Protein AF-A0A7J2SQP0-F1 (afdb_monomer)

Structure (mmCIF, N/CA/C/O backbone):
data_AF-A0A7J2SQP0-F1
#
_entry.id   AF-A0A7J2SQP0-F1
#
loop_
_atom_site.group_PDB
_atom_site.id
_atom_site.type_symbol
_atom_site.label_atom_id
_atom_site.label_alt_id
_atom_site.label_comp_id
_atom_site.label_asym_id
_atom_site.label_entity_id
_atom_site.label_seq_id
_atom_site.pdbx_PDB_ins_code
_atom_site.Cartn_x
_atom_site.Cartn_y
_atom_site.Cartn_z
_atom_site.occupancy
_atom_site.B_iso_or_equiv
_atom_site.auth_seq_id
_atom_site.auth_comp_id
_atom_site.auth_asym_id
_atom_site.auth_atom_id
_atom_site.pdbx_PDB_model_num
ATOM 1 N N . PRO A 1 1 ? -10.535 7.294 -10.250 1.00 69.31 1 PRO A N 1
ATOM 2 C CA . PRO A 1 1 ? -11.562 6.475 -9.541 1.00 69.31 1 PRO A C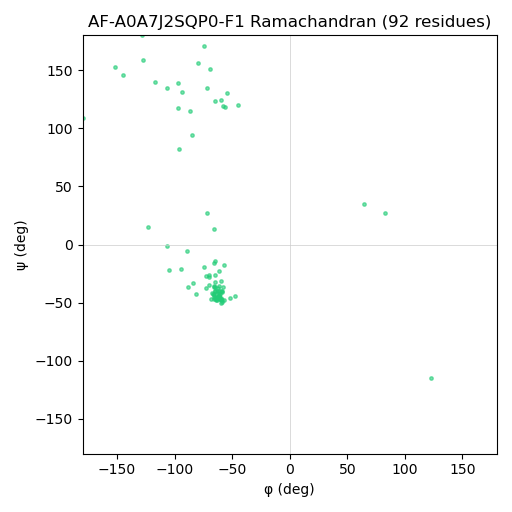A 1
ATOM 3 C C . PRO A 1 1 ? -11.492 4.978 -9.868 1.00 69.31 1 PRO A C 1
ATOM 5 O O . PRO A 1 1 ? -11.603 4.160 -8.961 1.00 69.31 1 PRO A O 1
ATOM 8 N N . LEU A 1 2 ? -11.303 4.619 -11.146 1.00 84.62 2 LEU A N 1
ATOM 9 C CA . LEU A 1 2 ? -11.167 3.223 -11.582 1.00 84.62 2 LEU A CA 1
ATOM 10 C C . LEU A 1 2 ? -9.897 2.559 -11.033 1.00 84.62 2 LEU A C 1
ATOM 12 O O . LEU A 1 2 ? -9.961 1.412 -10.605 1.00 84.62 2 LEU A O 1
ATOM 16 N N . ASP A 1 3 ? -8.794 3.302 -10.931 1.00 86.81 3 ASP A N 1
ATOM 17 C CA . ASP A 1 3 ? -7.532 2.791 -10.375 1.00 86.81 3 ASP A CA 1
ATOM 18 C C . ASP A 1 3 ? -7.679 2.367 -8.914 1.00 86.81 3 ASP A C 1
ATOM 20 O O . ASP A 1 3 ? -7.152 1.336 -8.512 1.00 86.81 3 ASP A O 1
ATOM 24 N N . ALA A 1 4 ? -8.468 3.111 -8.129 1.00 86.62 4 ALA A N 1
ATOM 25 C CA . ALA A 1 4 ? -8.766 2.760 -6.743 1.00 86.62 4 ALA A CA 1
ATOM 26 C C . ALA A 1 4 ? -9.574 1.455 -6.651 1.00 86.62 4 ALA A C 1
ATOM 28 O O . ALA A 1 4 ? -9.292 0.623 -5.796 1.00 86.62 4 ALA A O 1
ATOM 29 N N . ILE A 1 5 ? -10.537 1.234 -7.554 1.00 89.50 5 ILE A N 1
ATOM 30 C CA . ILE A 1 5 ? -11.275 -0.038 -7.626 1.00 89.50 5 ILE A CA 1
ATOM 31 C C . ILE A 1 5 ? -10.343 -1.180 -8.024 1.00 89.50 5 ILE A C 1
ATOM 33 O O . ILE A 1 5 ? -10.390 -2.245 -7.412 1.00 89.50 5 ILE A O 1
ATOM 37 N N . TYR A 1 6 ? -9.517 -0.974 -9.050 1.00 91.38 6 TYR A N 1
ATOM 38 C CA . TYR A 1 6 ? -8.566 -1.980 -9.509 1.00 91.38 6 TYR A CA 1
ATOM 39 C C . TYR A 1 6 ? -7.586 -2.360 -8.393 1.00 91.38 6 TYR A C 1
ATOM 41 O O . TYR A 1 6 ? -7.386 -3.542 -8.120 1.00 91.38 6 TYR A O 1
ATOM 49 N N . PHE A 1 7 ? -7.045 -1.359 -7.699 1.00 89.06 7 PHE A N 1
ATOM 50 C CA . PHE A 1 7 ? -6.169 -1.548 -6.552 1.00 89.06 7 PHE A CA 1
ATOM 51 C C . PHE A 1 7 ? -6.857 -2.325 -5.427 1.00 89.06 7 PHE A C 1
ATOM 53 O O . PHE A 1 7 ? -6.316 -3.329 -4.972 1.00 89.06 7 PHE A O 1
ATOM 60 N N . LEU A 1 8 ? -8.066 -1.921 -5.022 1.00 88.94 8 LEU A N 1
ATOM 61 C CA . LEU A 1 8 ? -8.816 -2.605 -3.965 1.00 88.94 8 LEU A CA 1
ATOM 62 C C . LEU A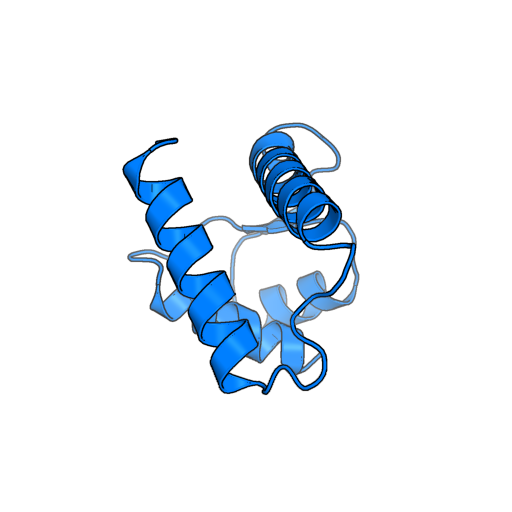 1 8 ? -9.132 -4.057 -4.334 1.00 88.94 8 LEU A C 1
ATOM 64 O O . LEU A 1 8 ? -8.992 -4.934 -3.493 1.00 88.94 8 LEU A O 1
ATOM 68 N N . ARG A 1 9 ? -9.483 -4.344 -5.592 1.00 89.94 9 ARG A N 1
ATOM 69 C CA . ARG A 1 9 ? -9.666 -5.727 -6.062 1.00 89.94 9 ARG A CA 1
ATOM 70 C C . ARG A 1 9 ? -8.378 -6.540 -5.936 1.00 89.94 9 ARG A C 1
ATOM 72 O O . ARG A 1 9 ? -8.405 -7.627 -5.380 1.00 89.94 9 ARG A O 1
ATOM 79 N N . LYS A 1 10 ? -7.242 -5.987 -6.375 1.00 90.81 10 LYS A N 1
ATOM 80 C CA . LYS A 1 10 ? -5.935 -6.653 -6.246 1.00 90.81 10 LYS A CA 1
ATOM 81 C C . LYS A 1 10 ? -5.491 -6.845 -4.800 1.00 90.81 10 LYS A C 1
ATOM 83 O O . LYS A 1 10 ? -4.796 -7.814 -4.515 1.00 90.81 10 LYS A O 1
ATOM 88 N N . MET A 1 11 ? -5.868 -5.933 -3.909 1.00 88.19 11 MET A N 1
ATOM 89 C CA . MET A 1 11 ? -5.640 -6.066 -2.473 1.00 88.19 11 MET A CA 1
ATOM 90 C C . MET A 1 11 ? -6.499 -7.193 -1.890 1.00 88.19 11 MET A C 1
ATOM 92 O O . MET A 1 11 ? -5.972 -8.040 -1.179 1.00 88.19 11 MET A O 1
ATOM 96 N N . LEU A 1 12 ? -7.789 -7.240 -2.235 1.00 88.56 12 LEU A N 1
ATOM 97 C CA . LEU A 1 12 ? -8.707 -8.289 -1.789 1.00 88.56 12 LEU A CA 1
ATOM 98 C C . LEU A 1 12 ? -8.283 -9.682 -2.261 1.00 88.56 12 LEU A C 1
ATOM 100 O O . LEU A 1 12 ? -8.394 -10.616 -1.482 1.00 88.56 12 LEU A O 1
ATOM 104 N N . ASP A 1 13 ? -7.711 -9.815 -3.464 1.00 88.69 13 ASP A N 1
ATOM 105 C CA . ASP A 1 13 ? -7.124 -11.081 -3.943 1.00 88.69 13 ASP A CA 1
ATOM 106 C C . ASP A 1 13 ? -6.016 -11.621 -3.003 1.00 88.69 13 ASP A C 1
ATOM 108 O O . ASP A 1 13 ? -5.611 -12.777 -3.113 1.00 88.69 13 ASP A O 1
ATOM 112 N N . ARG A 1 14 ? -5.464 -10.779 -2.115 1.00 84.00 14 ARG A N 1
ATOM 113 C CA . ARG A 1 14 ? -4.420 -11.129 -1.136 1.00 84.00 14 ARG A CA 1
ATOM 114 C C . ARG A 1 14 ? -4.936 -11.229 0.300 1.00 84.00 14 ARG A C 1
ATOM 116 O O . ARG A 1 14 ? -4.141 -11.515 1.191 1.00 84.00 14 ARG A O 1
ATOM 123 N N . CYS A 1 15 ? -6.221 -10.982 0.532 1.00 84.88 15 CYS A N 1
ATOM 124 C CA . CYS A 1 15 ? -6.854 -11.091 1.839 1.00 84.88 15 CYS A CA 1
ATOM 125 C C . CYS A 1 15 ? -7.737 -12.341 1.871 1.00 84.88 15 CYS A C 1
ATOM 127 O O . CYS A 1 15 ? -8.509 -12.581 0.952 1.00 84.88 15 CYS A O 1
ATOM 129 N N . GLU A 1 16 ? -7.658 -13.124 2.945 1.00 76.44 16 GLU A N 1
ATOM 130 C CA . GLU A 1 16 ? -8.483 -14.334 3.094 1.00 76.44 16 GLU A CA 1
ATOM 131 C C . GLU A 1 16 ? -9.952 -14.015 3.428 1.00 76.44 16 GLU A C 1
ATOM 133 O O . GLU A 1 16 ? -10.834 -14.834 3.195 1.00 76.44 16 GLU A O 1
ATOM 138 N N . ASN A 1 17 ? -10.231 -12.805 3.925 1.00 79.56 17 ASN A N 1
ATOM 139 C CA . ASN A 1 17 ? -11.561 -12.338 4.324 1.00 79.56 17 ASN A CA 1
ATOM 140 C C . ASN A 1 17 ? -11.895 -10.987 3.676 1.00 79.56 17 ASN A C 1
ATOM 142 O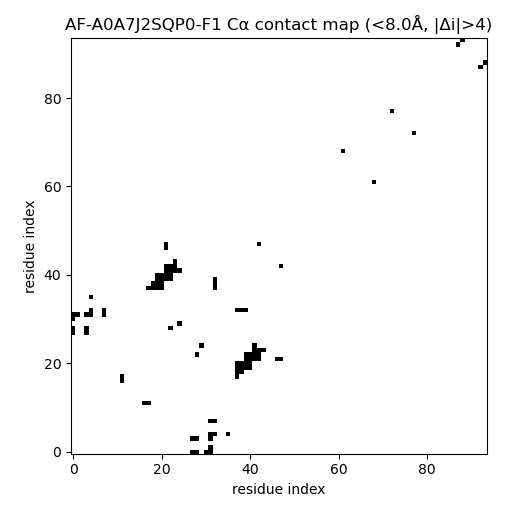 O . ASN A 1 17 ? -11.080 -10.414 2.957 1.00 79.56 17 ASN A O 1
ATOM 146 N N . LYS A 1 18 ? -13.088 -10.448 3.959 1.00 78.94 18 LYS A N 1
ATOM 147 C CA . LYS A 1 18 ? -13.409 -9.034 3.711 1.00 78.94 18 LYS A CA 1
ATOM 148 C C . LYS A 1 18 ? -12.934 -8.211 4.917 1.00 78.94 18 LYS A C 1
ATOM 150 O O . LYS A 1 18 ? -13.668 -8.153 5.902 1.00 78.94 18 LYS A O 1
ATOM 155 N N . PRO A 1 19 ? -11.715 -7.638 4.902 1.00 82.44 19 PRO A N 1
ATOM 156 C CA . PRO A 1 19 ? -11.234 -6.859 6.032 1.00 82.44 19 PRO A CA 1
ATOM 157 C C . PRO A 1 19 ? -12.021 -5.554 6.154 1.00 82.44 19 PRO A C 1
ATOM 159 O O . PRO A 1 19 ? -12.447 -4.982 5.147 1.00 82.44 19 PRO A O 1
ATOM 162 N N . LEU A 1 20 ? -12.131 -5.046 7.380 1.00 85.31 20 LEU A N 1
ATOM 163 C CA . LEU A 1 20 ? -12.483 -3.650 7.606 1.00 85.31 20 LEU A CA 1
ATOM 164 C C . LEU A 1 20 ? -11.356 -2.773 7.050 1.00 85.31 20 LEU A C 1
ATOM 166 O O . LEU A 1 20 ? -10.195 -2.929 7.433 1.00 85.31 20 LEU A O 1
ATOM 170 N N . ILE A 1 21 ? -11.682 -1.861 6.132 1.00 85.81 21 ILE A N 1
ATOM 171 C CA . ILE A 1 21 ? -10.674 -1.007 5.499 1.00 85.81 21 ILE A CA 1
ATOM 172 C C . ILE A 1 21 ? -10.623 0.345 6.205 1.00 85.81 21 ILE A C 1
ATOM 174 O O . ILE A 1 21 ? -11.575 1.121 6.177 1.00 85.81 21 ILE A O 1
ATOM 178 N N . LEU A 1 22 ? -9.472 0.658 6.790 1.00 86.31 22 LEU A N 1
ATOM 179 C CA . LEU A 1 22 ? -9.217 1.961 7.394 1.00 86.31 22 LEU A CA 1
ATOM 180 C C . LEU A 1 22 ? -8.705 2.922 6.323 1.00 86.31 22 LEU A C 1
ATOM 182 O O . LEU A 1 22 ? -7.625 2.722 5.761 1.00 86.31 22 LEU A O 1
ATOM 186 N N . VAL A 1 23 ? -9.471 3.969 6.026 1.00 81.75 23 VAL A N 1
ATOM 187 C CA . VAL A 1 23 ? -9.120 4.949 4.988 1.00 81.75 23 VAL A CA 1
ATOM 188 C C . VAL A 1 23 ? -9.165 6.378 5.502 1.00 81.75 23 VAL A C 1
ATOM 190 O O . VAL A 1 23 ? -9.813 6.704 6.493 1.00 81.75 23 VAL A O 1
ATOM 193 N N . ASP A 1 24 ? -8.460 7.256 4.794 1.00 78.69 24 ASP A N 1
ATOM 194 C CA . ASP A 1 24 ? -8.618 8.693 4.979 1.00 78.69 24 ASP A CA 1
ATOM 195 C C . ASP A 1 24 ? -9.929 9.195 4.360 1.00 78.69 24 ASP A C 1
ATOM 197 O O . ASP A 1 24 ? -10.550 8.530 3.531 1.00 78.69 24 ASP A O 1
ATOM 201 N N . LYS A 1 25 ? -10.274 10.455 4.629 1.00 78.62 25 LYS A N 1
ATOM 202 C CA . LYS A 1 25 ? -11.393 11.185 4.015 1.00 78.62 25 LYS A CA 1
ATOM 203 C C . LYS A 1 25 ? -11.229 11.451 2.508 1.00 78.62 25 LYS A C 1
ATOM 205 O O . LYS A 1 25 ? -11.974 12.249 1.941 1.00 78.62 25 LYS A O 1
ATOM 210 N N . GLY A 1 26 ? -10.275 10.793 1.848 1.00 79.62 26 GLY A N 1
ATOM 211 C CA . GLY A 1 26 ? -10.038 10.901 0.414 1.00 79.62 26 GLY A CA 1
ATOM 212 C C . GLY A 1 26 ? -11.279 10.477 -0.389 1.00 79.62 26 GLY A C 1
ATOM 213 O O . GLY A 1 26 ? -11.748 9.342 -0.246 1.00 79.62 26 GLY A O 1
ATOM 214 N N . PRO A 1 27 ? -11.814 11.337 -1.276 1.00 80.25 27 PRO A N 1
ATOM 215 C CA . PRO A 1 27 ? -13.090 11.084 -1.952 1.00 80.25 27 PRO A CA 1
ATOM 216 C C . PRO A 1 27 ? -13.047 9.869 -2.894 1.00 80.25 27 PRO A C 1
ATOM 218 O O . PRO A 1 27 ? -14.064 9.207 -3.105 1.00 80.25 27 PRO A O 1
ATOM 221 N N . TRP A 1 28 ? -11.866 9.528 -3.422 1.00 84.12 28 TRP A N 1
ATOM 222 C CA . TRP A 1 28 ? -11.671 8.400 -4.337 1.00 84.12 28 TRP A CA 1
ATOM 223 C C . TRP A 1 28 ? -11.918 7.028 -3.697 1.00 84.12 28 TRP A C 1
ATOM 225 O O . TRP A 1 28 ? -12.458 6.140 -4.358 1.00 84.12 28 TRP A O 1
ATOM 235 N N . TYR A 1 29 ? -11.568 6.855 -2.419 1.00 82.62 29 TYR A N 1
ATOM 236 C CA . TYR A 1 29 ? -11.651 5.565 -1.732 1.00 82.62 29 TYR A CA 1
ATOM 237 C C . TYR A 1 29 ? -13.080 5.334 -1.284 1.00 82.62 29 TYR A C 1
ATOM 239 O O . TYR A 1 29 ? -13.623 4.267 -1.536 1.00 82.62 29 TYR A O 1
ATOM 247 N N . ARG A 1 30 ? -13.737 6.371 -0.755 1.00 85.44 30 ARG A N 1
ATOM 248 C CA . ARG A 1 30 ? -15.152 6.315 -0.377 1.00 85.44 30 ARG A CA 1
ATOM 249 C C . ARG A 1 30 ? -16.038 5.811 -1.517 1.00 85.44 30 ARG A C 1
ATOM 251 O O . ARG A 1 30 ? -16.886 4.946 -1.313 1.00 85.44 30 ARG A O 1
ATOM 258 N N . TRP A 1 31 ? -15.829 6.337 -2.724 1.00 86.94 31 TRP A N 1
ATOM 259 C CA . TRP A 1 31 ? -16.580 5.907 -3.902 1.00 86.94 31 TRP A CA 1
ATOM 260 C C . TRP A 1 31 ? -16.283 4.448 -4.284 1.00 86.94 31 TRP A C 1
ATOM 262 O O . TRP A 1 31 ? -17.209 3.675 -4.532 1.00 86.94 31 TRP A O 1
ATOM 272 N N . ALA A 1 32 ? -15.006 4.057 -4.299 1.00 89.56 32 ALA A N 1
ATOM 273 C CA . ALA A 1 32 ? -14.587 2.711 -4.680 1.00 89.56 32 ALA A CA 1
ATOM 274 C C . ALA A 1 32 ? -15.046 1.640 -3.672 1.00 89.56 32 ALA A C 1
ATOM 276 O O . ALA A 1 32 ? -15.557 0.599 -4.077 1.00 89.56 32 ALA A O 1
ATOM 277 N N . LEU A 1 33 ? -14.940 1.925 -2.372 1.00 89.00 33 LEU A N 1
ATOM 278 C CA . LEU A 1 33 ? -15.358 1.048 -1.275 1.00 89.00 33 LEU A CA 1
ATOM 279 C C . LEU A 1 33 ? -16.871 0.828 -1.286 1.00 89.00 33 LEU A C 1
ATOM 281 O O . LEU A 1 33 ? -17.323 -0.315 -1.258 1.00 89.00 33 LEU A O 1
ATOM 285 N N . LYS A 1 34 ? -17.653 1.908 -1.449 1.00 88.31 34 LYS A N 1
ATOM 286 C CA . LYS A 1 34 ? -19.115 1.820 -1.585 1.00 88.31 34 LYS A CA 1
ATOM 287 C C . LYS A 1 34 ? -19.518 0.963 -2.786 1.00 88.31 34 LYS A C 1
ATOM 289 O O . LYS A 1 34 ? -20.458 0.184 -2.694 1.00 88.31 34 LYS A O 1
ATOM 294 N N . ARG A 1 35 ? -18.801 1.081 -3.908 1.00 89.25 35 ARG A N 1
ATOM 295 C CA . ARG A 1 35 ? -19.081 0.303 -5.123 1.00 89.25 35 ARG A CA 1
ATOM 296 C C . ARG A 1 35 ? -18.693 -1.173 -5.003 1.00 89.25 35 ARG A C 1
ATOM 298 O O . ARG A 1 35 ? -19.288 -1.999 -5.686 1.00 89.25 35 ARG A O 1
ATOM 305 N N . LEU A 1 36 ? -17.711 -1.499 -4.164 1.00 88.06 36 LEU A N 1
ATOM 306 C CA . LEU A 1 36 ? -17.296 -2.875 -3.880 1.00 88.06 36 LEU A CA 1
ATOM 307 C C . LEU A 1 36 ? -18.058 -3.510 -2.703 1.00 88.06 36 LEU A C 1
ATOM 309 O O . LEU A 1 36 ? -17.877 -4.697 -2.453 1.00 88.06 36 LEU A O 1
ATOM 313 N N . GLY A 1 37 ? -18.912 -2.750 -2.006 1.00 88.75 37 GLY A N 1
ATOM 314 C CA . GLY A 1 37 ? -19.669 -3.239 -0.850 1.00 88.75 37 GLY A CA 1
ATOM 315 C C . GLY A 1 37 ? -18.776 -3.620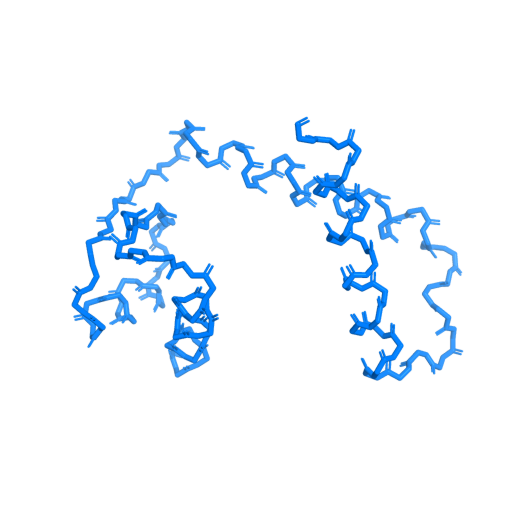 0.332 1.00 88.75 37 GLY A C 1
ATOM 316 O O . GLY A 1 37 ? -19.051 -4.609 1.007 1.00 88.75 37 GLY A O 1
ATOM 317 N N . LEU A 1 38 ? -17.676 -2.887 0.531 1.00 88.75 38 LEU A N 1
ATOM 318 C CA . LEU A 1 38 ? -16.718 -3.123 1.611 1.00 88.75 38 LEU A CA 1
ATOM 319 C C . LEU A 1 38 ? -17.016 -2.205 2.792 1.00 88.75 38 LEU A C 1
ATOM 321 O O . LEU A 1 38 ? -17.293 -1.017 2.603 1.00 88.75 38 LEU A O 1
ATOM 325 N N . GLU A 1 39 ? -16.909 -2.753 3.998 1.00 88.75 39 GLU A N 1
ATOM 326 C CA . GLU A 1 39 ? -16.952 -1.965 5.224 1.00 88.75 39 GLU A CA 1
ATOM 327 C C . GLU A 1 39 ? -15.664 -1.154 5.358 1.00 88.75 39 GLU A C 1
ATOM 329 O O . GLU A 1 39 ? -14.558 -1.648 5.115 1.00 88.75 39 GLU A O 1
ATOM 334 N N . TYR A 1 40 ? -15.810 0.119 5.713 1.00 87.56 40 TYR A N 1
ATOM 335 C CA . TYR A 1 40 ? -14.679 1.013 5.891 1.00 87.56 40 TYR A CA 1
ATOM 336 C C . TYR A 1 40 ? -14.930 2.005 7.018 1.00 87.56 40 TYR A C 1
ATOM 338 O O . TYR A 1 40 ? -16.054 2.478 7.196 1.00 87.56 40 TYR A O 1
ATOM 346 N N . ASP A 1 41 ? -13.861 2.352 7.732 1.00 86.62 41 ASP A N 1
ATOM 347 C CA . ASP A 1 41 ? -13.874 3.380 8.768 1.00 86.62 41 ASP A CA 1
ATOM 348 C C . ASP A 1 41 ? -12.947 4.543 8.386 1.00 86.62 41 ASP A C 1
ATOM 350 O O . ASP A 1 41 ? -11.862 4.362 7.825 1.00 86.62 41 ASP A O 1
ATOM 354 N N . ASN A 1 42 ? -13.406 5.760 8.675 1.00 79.94 42 ASN A N 1
ATOM 355 C CA . ASN A 1 42 ? -12.687 6.995 8.391 1.00 79.94 42 ASN A CA 1
ATOM 356 C C . ASN A 1 42 ? -11.915 7.440 9.634 1.00 79.94 42 ASN A C 1
ATOM 358 O O . ASN A 1 42 ? -12.355 8.335 10.362 1.00 79.94 42 ASN A O 1
ATOM 362 N N . GLN A 1 43 ? -10.733 6.869 9.845 1.00 74.69 43 GLN A N 1
ATOM 363 C CA . GLN A 1 43 ? -9.878 7.247 10.967 1.00 74.69 43 GLN A CA 1
ATOM 364 C C . GLN A 1 43 ? -8.856 8.315 10.569 1.00 74.69 43 GLN A C 1
ATOM 366 O O . GLN A 1 43 ? -8.146 8.201 9.563 1.00 74.69 43 GLN A O 1
ATOM 371 N N . ARG A 1 44 ? -8.766 9.374 11.386 1.00 64.25 44 ARG A N 1
ATOM 372 C CA . ARG A 1 44 ? -7.750 10.429 11.225 1.00 64.25 44 ARG A CA 1
ATOM 373 C C . ARG A 1 44 ? -6.410 10.056 11.869 1.00 64.25 44 ARG A C 1
ATOM 375 O O . ARG A 1 44 ? -5.387 10.451 11.336 1.00 64.25 44 ARG A O 1
ATOM 382 N N . PHE A 1 45 ? -6.422 9.314 12.979 1.00 56.69 45 PHE A N 1
ATOM 383 C CA . PHE A 1 45 ? -5.241 8.952 13.775 1.00 56.69 45 PHE A CA 1
ATOM 384 C C . PHE A 1 45 ? -5.477 7.613 14.490 1.00 56.69 45 PHE A C 1
ATOM 386 O O . PHE A 1 45 ? -6.627 7.287 14.773 1.00 56.69 45 PHE A O 1
ATOM 393 N N . GLY A 1 46 ? -4.412 6.856 14.787 1.00 73.31 46 GLY A N 1
ATOM 394 C CA . GLY A 1 46 ? -4.490 5.577 15.511 1.00 73.31 46 GLY A CA 1
ATOM 395 C C . GLY A 1 46 ? -3.887 4.417 14.722 1.00 73.31 46 GLY A C 1
ATOM 396 O O . GLY A 1 46 ? -2.693 4.423 14.433 1.00 73.31 46 GLY A O 1
ATOM 397 N N . GLU A 1 47 ? -4.709 3.443 14.335 1.00 70.44 47 GLU A N 1
ATOM 398 C CA . GLU A 1 47 ? -4.285 2.200 13.665 1.00 70.44 47 GLU A CA 1
ATOM 399 C C . GLU A 1 47 ? -3.599 2.439 12.305 1.00 70.44 47 GLU A C 1
ATOM 401 O O . GLU A 1 4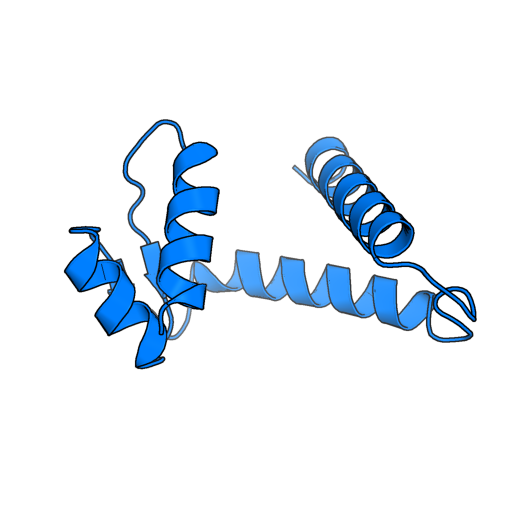7 ? -2.745 1.664 11.872 1.00 70.44 47 GLU A O 1
ATOM 406 N N . ARG A 1 48 ? -3.870 3.587 11.667 1.00 73.62 48 ARG A N 1
ATOM 407 C CA . ARG A 1 48 ? -3.160 4.043 10.456 1.00 73.62 48 ARG A CA 1
ATOM 408 C C . ARG A 1 48 ? -1.680 4.365 10.686 1.00 73.62 48 ARG A C 1
ATOM 410 O O . ARG A 1 48 ? -0.916 4.424 9.726 1.00 73.62 48 ARG A O 1
ATOM 417 N N . ASN A 1 49 ? -1.250 4.523 11.934 1.00 79.38 49 ASN A N 1
ATOM 418 C CA . ASN A 1 49 ? 0.150 4.772 12.256 1.00 79.38 49 ASN A CA 1
ATOM 419 C C . ASN A 1 49 ? 1.053 3.625 11.761 1.00 79.38 49 ASN A C 1
ATOM 421 O O . ASN A 1 49 ? 2.169 3.871 11.321 1.00 79.38 49 ASN A O 1
ATOM 425 N N . VAL A 1 50 ? 0.559 2.381 11.729 1.00 82.31 50 VAL A N 1
ATOM 426 C CA . VAL A 1 50 ? 1.331 1.232 11.220 1.00 82.31 50 VAL A CA 1
ATOM 427 C C . VAL A 1 50 ? 1.649 1.394 9.733 1.00 82.31 50 VAL A C 1
ATOM 429 O O . VAL A 1 50 ? 2.799 1.236 9.319 1.00 82.31 50 VAL A O 1
ATOM 432 N N . ILE A 1 51 ? 0.654 1.763 8.918 1.00 83.00 51 ILE A N 1
ATOM 433 C CA . ILE A 1 51 ? 0.871 1.957 7.481 1.00 83.00 51 ILE A CA 1
ATOM 434 C C . ILE A 1 51 ? 1.717 3.209 7.207 1.00 83.00 51 ILE A C 1
ATOM 436 O O . ILE A 1 51 ? 2.558 3.203 6.310 1.00 83.00 51 ILE A O 1
ATOM 440 N N . GLU A 1 52 ? 1.566 4.267 8.006 1.00 84.50 52 GLU A N 1
ATOM 441 C CA . GLU A 1 52 ? 2.398 5.471 7.908 1.00 84.50 52 GLU A CA 1
ATOM 442 C C . GLU A 1 52 ? 3.863 5.196 8.270 1.00 84.50 52 GLU A C 1
ATOM 444 O O . GLU A 1 52 ? 4.761 5.625 7.540 1.00 84.50 52 GLU A O 1
ATOM 449 N N . GLN A 1 53 ? 4.117 4.422 9.329 1.00 86.94 53 GLN A N 1
ATOM 450 C CA . GLN A 1 53 ? 5.455 3.954 9.698 1.00 86.94 53 GLN A CA 1
ATOM 451 C C . GLN A 1 53 ? 6.066 3.090 8.596 1.00 86.94 53 GLN A C 1
ATOM 453 O O . GLN A 1 53 ? 7.216 3.313 8.206 1.00 86.94 53 GLN A O 1
ATOM 458 N N . TRP A 1 54 ? 5.286 2.163 8.032 1.00 87.31 54 TRP A N 1
ATOM 459 C CA . TRP A 1 54 ? 5.721 1.348 6.900 1.00 87.31 54 TRP A CA 1
ATOM 460 C C . TRP A 1 54 ? 6.140 2.213 5.706 1.00 87.31 54 TRP A C 1
ATOM 462 O O . TRP A 1 54 ? 7.230 2.044 5.154 1.00 87.31 54 TRP A O 1
ATOM 472 N N . TYR A 1 55 ? 5.315 3.199 5.337 1.00 85.38 55 TYR A N 1
ATOM 473 C CA . TYR A 1 55 ? 5.636 4.133 4.259 1.00 85.38 55 TYR A CA 1
ATOM 474 C C . TYR A 1 55 ? 6.843 5.013 4.579 1.00 85.38 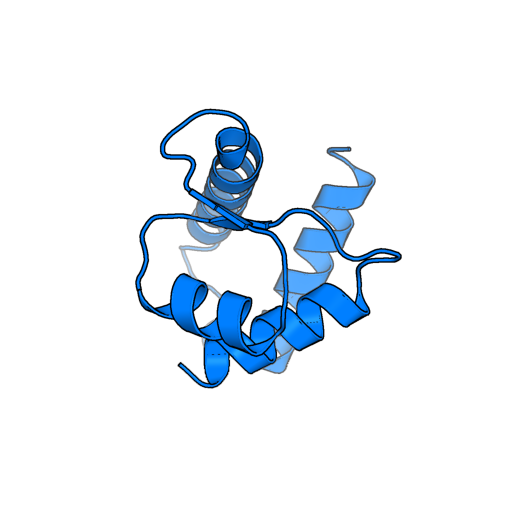55 TYR A C 1
ATOM 476 O O . TYR A 1 55 ? 7.621 5.315 3.675 1.00 85.38 55 TYR A O 1
ATOM 484 N N . SER A 1 56 ? 7.015 5.435 5.831 1.00 87.12 56 SER A N 1
ATOM 485 C CA . SER A 1 56 ? 8.183 6.202 6.268 1.00 87.12 56 SER A CA 1
ATOM 486 C C . SER A 1 56 ? 9.471 5.397 6.076 1.00 87.12 56 SER A C 1
ATOM 488 O O . SER A 1 56 ? 10.437 5.895 5.492 1.00 87.12 56 SER A O 1
ATOM 490 N N . LEU A 1 57 ? 9.456 4.118 6.458 1.00 87.75 57 LEU A N 1
ATOM 491 C CA . LEU A 1 57 ? 10.574 3.197 6.278 1.00 87.75 57 LEU A CA 1
ATOM 492 C C . LEU A 1 57 ? 10.864 2.919 4.795 1.00 87.75 57 LEU A C 1
ATOM 494 O O . LEU A 1 57 ? 12.016 2.959 4.362 1.00 87.75 57 LEU A O 1
ATOM 498 N N . LEU A 1 58 ? 9.827 2.698 3.985 1.00 86.19 58 LEU A N 1
ATOM 499 C CA . LEU A 1 58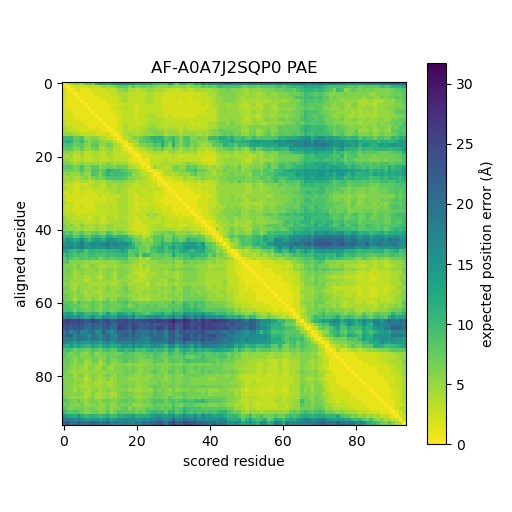 ? 9.981 2.554 2.538 1.00 86.19 58 LEU A CA 1
ATOM 500 C C . LEU A 1 58 ? 10.615 3.815 1.924 1.00 86.19 58 LEU A C 1
ATOM 502 O O . LEU A 1 58 ? 11.566 3.725 1.147 1.00 86.19 58 LEU A O 1
ATOM 506 N N . LYS A 1 59 ? 10.113 5.002 2.286 1.00 83.69 59 LYS A N 1
ATOM 507 C CA . LYS A 1 59 ? 10.631 6.288 1.800 1.00 83.69 59 LYS A CA 1
ATOM 508 C C . LYS A 1 59 ? 12.069 6.527 2.240 1.00 83.69 59 LYS A C 1
ATOM 510 O O . LYS A 1 59 ? 12.852 7.022 1.437 1.00 83.69 59 LYS A O 1
ATOM 515 N N . SER A 1 60 ? 12.438 6.180 3.473 1.00 85.19 60 SER A N 1
ATOM 516 C CA . SER A 1 60 ? 13.813 6.339 3.955 1.00 85.19 60 SER A CA 1
ATOM 517 C C . SER A 1 60 ? 14.777 5.440 3.180 1.00 85.19 60 SER A C 1
ATOM 519 O O . SER A 1 60 ? 15.837 5.901 2.763 1.00 85.19 60 SER A O 1
ATOM 521 N N . ARG A 1 61 ? 14.378 4.202 2.866 1.00 79.62 61 ARG A N 1
ATOM 522 C CA . ARG A 1 61 ? 15.151 3.296 2.004 1.00 79.62 61 ARG A CA 1
ATOM 523 C C . ARG A 1 61 ? 15.28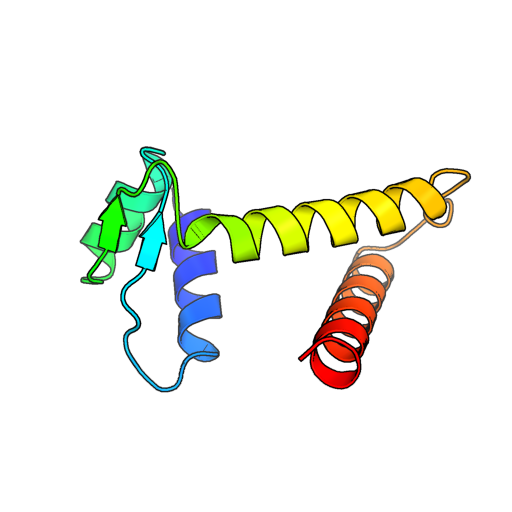5 3.837 0.588 1.00 79.62 61 ARG A C 1
ATOM 525 O O . ARG A 1 61 ? 16.400 3.918 0.084 1.00 79.62 61 ARG A O 1
ATOM 532 N N . LEU A 1 62 ? 14.189 4.289 -0.020 1.00 80.44 62 LEU A N 1
ATOM 533 C CA . LEU A 1 62 ? 14.223 4.971 -1.319 1.00 80.44 62 LEU A CA 1
ATOM 534 C C . LEU A 1 62 ? 15.123 6.218 -1.287 1.00 80.44 62 LEU A C 1
ATOM 536 O O . LEU A 1 62 ? 15.836 6.482 -2.252 1.00 80.44 62 LEU A O 1
ATOM 540 N N . LYS A 1 63 ? 15.142 6.954 -0.167 1.00 78.00 63 LYS A N 1
ATOM 541 C CA . LYS A 1 63 ? 16.022 8.108 0.056 1.00 78.00 63 LYS A CA 1
ATOM 542 C C . LYS A 1 63 ? 17.502 7.711 0.223 1.00 78.00 63 LYS A C 1
ATOM 544 O O . LYS A 1 63 ? 18.388 8.480 -0.127 1.00 78.00 63 LYS A O 1
ATOM 549 N N . ILE A 1 64 ? 17.803 6.509 0.709 1.00 72.81 64 ILE A N 1
ATOM 550 C CA . ILE A 1 64 ? 19.176 5.975 0.726 1.00 72.81 64 ILE A CA 1
ATOM 551 C C . ILE A 1 64 ? 19.620 5.594 -0.695 1.00 72.81 64 ILE A C 1
ATOM 553 O O . ILE A 1 64 ? 20.754 5.871 -1.079 1.00 72.81 64 ILE A O 1
ATOM 557 N N . PHE A 1 65 ? 18.714 5.057 -1.521 1.00 66.31 65 PHE A N 1
ATOM 558 C CA . PHE A 1 65 ? 18.965 4.844 -2.956 1.00 66.31 65 PHE A CA 1
ATOM 559 C C . PHE A 1 65 ? 19.154 6.157 -3.742 1.00 66.31 65 PHE A C 1
ATOM 561 O O . PHE A 1 65 ? 19.666 6.144 -4.858 1.00 66.31 65 PHE A O 1
ATOM 568 N N . TRP A 1 66 ? 18.798 7.303 -3.162 1.00 54.62 66 TRP A N 1
ATOM 569 C CA . TRP A 1 66 ? 18.684 8.646 -3.759 1.00 54.62 66 TRP A CA 1
ATOM 570 C C . TRP A 1 66 ? 20.014 9.334 -4.110 1.00 54.62 66 TRP A C 1
ATOM 572 O O . TRP A 1 66 ? 20.087 10.557 -4.186 1.00 54.62 66 TRP A O 1
ATOM 582 N N . LYS A 1 67 ? 21.063 8.554 -4.391 1.00 53.78 67 LYS A N 1
ATOM 583 C CA . LYS A 1 67 ? 22.115 8.984 -5.326 1.00 53.78 67 LYS A CA 1
ATOM 584 C C . LYS A 1 67 ? 21.877 8.489 -6.758 1.00 53.78 67 LYS A C 1
ATOM 586 O O . LYS A 1 67 ? 22.395 9.111 -7.676 1.00 53.78 67 LYS A O 1
ATOM 591 N N . ARG A 1 68 ? 21.077 7.432 -6.958 1.00 54.12 68 ARG A N 1
ATOM 592 C CA . ARG A 1 68 ? 20.467 6.975 -8.223 1.00 54.12 68 ARG A CA 1
ATOM 593 C C . ARG A 1 68 ? 19.634 5.721 -7.917 1.00 54.12 68 ARG A C 1
ATOM 595 O O . ARG A 1 68 ? 20.198 4.646 -7.730 1.00 54.12 68 ARG A O 1
ATOM 602 N N . PHE A 1 69 ? 18.299 5.813 -7.959 1.00 60.28 69 PHE A N 1
ATOM 603 C CA . PHE A 1 69 ? 17.543 4.653 -8.456 1.00 60.28 69 PHE A CA 1
ATOM 604 C C . PHE A 1 69 ? 18.153 4.355 -9.837 1.00 60.28 69 PHE A C 1
ATOM 606 O O . PHE A 1 69 ? 18.401 5.340 -10.543 1.00 60.28 69 PHE A O 1
ATOM 613 N N . PRO A 1 70 ? 18.540 3.106 -10.171 1.00 60.12 70 PRO A N 1
ATOM 614 C CA . PRO A 1 70 ? 19.463 2.844 -11.274 1.00 60.12 70 PRO A CA 1
ATOM 615 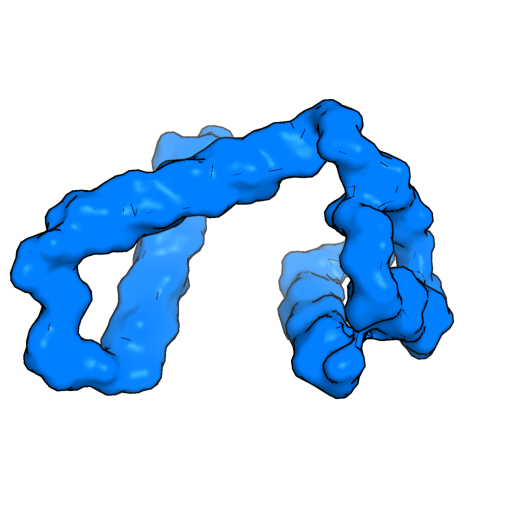C C . PRO A 1 70 ? 19.067 3.671 -12.495 1.00 60.12 70 PRO A C 1
ATOM 617 O O . PRO A 1 70 ? 17.920 3.618 -12.931 1.00 60.12 70 PRO A O 1
ATOM 620 N N . TYR A 1 71 ? 19.974 4.530 -12.965 1.00 58.97 71 TYR A N 1
ATOM 621 C CA . TYR A 1 71 ? 19.732 5.356 -14.145 1.00 58.97 71 TYR A CA 1
ATOM 622 C C . TYR A 1 71 ? 19.382 4.382 -15.286 1.00 58.97 71 TYR A C 1
ATOM 624 O O . TYR A 1 71 ? 20.181 3.492 -15.556 1.00 58.97 71 TYR A O 1
ATOM 632 N N . HIS A 1 72 ? 18.171 4.489 -15.857 1.00 66.81 72 HIS A N 1
ATOM 633 C CA . HIS A 1 72 ? 17.494 3.485 -16.716 1.00 66.81 72 HIS A CA 1
ATOM 634 C C . HIS A 1 72 ? 16.735 2.334 -16.027 1.00 66.81 72 HIS A C 1
ATOM 636 O O . HIS A 1 72 ? 16.529 1.277 -16.624 1.00 66.81 72 HIS A O 1
ATOM 642 N N . SER A 1 73 ? 16.241 2.519 -14.805 1.00 73.75 73 SER A N 1
ATOM 643 C CA . SER A 1 73 ? 15.356 1.537 -14.179 1.00 73.75 73 SER A CA 1
ATOM 644 C C . SER A 1 73 ? 14.109 1.294 -15.030 1.00 73.75 73 SER A C 1
ATOM 646 O O . SER A 1 73 ? 13.307 2.200 -15.263 1.00 73.75 73 SER A O 1
ATOM 648 N N . SER A 1 74 ? 13.927 0.051 -15.461 1.00 85.06 74 SER A N 1
ATOM 649 C CA . SER A 1 74 ? 12.725 -0.406 -16.148 1.00 85.06 74 SER A CA 1
ATOM 650 C C . SER A 1 74 ? 11.600 -0.694 -15.144 1.00 85.06 74 SER A C 1
ATOM 652 O O . SER A 1 74 ? 11.861 -1.012 -13.981 1.00 85.06 74 SER A O 1
ATOM 654 N N . LEU A 1 75 ? 10.339 -0.649 -15.583 1.00 84.62 75 LEU A N 1
ATOM 655 C CA . LEU A 1 75 ? 9.184 -1.070 -14.772 1.00 84.62 75 LEU A CA 1
ATOM 656 C C . LEU A 1 75 ? 9.386 -2.443 -14.084 1.00 84.62 75 LEU A C 1
ATOM 658 O O . LEU A 1 75 ? 9.104 -2.550 -12.888 1.00 84.62 75 LEU A O 1
ATOM 662 N N . PRO A 1 76 ? 9.922 -3.478 -14.767 1.00 87.75 76 PRO A N 1
ATOM 663 C CA . PRO A 1 76 ? 10.272 -4.750 -14.133 1.00 87.75 76 PRO A CA 1
ATOM 664 C C . PRO A 1 76 ? 11.282 -4.629 -12.989 1.00 87.75 76 PRO A C 1
ATOM 666 O O . PRO A 1 76 ? 11.115 -5.283 -11.958 1.00 87.75 76 PRO A O 1
ATOM 669 N N . SER A 1 77 ? 12.308 -3.786 -13.138 1.00 84.00 77 SER A N 1
ATOM 670 C CA . SER A 1 77 ? 13.321 -3.583 -12.094 1.00 84.00 77 SER A CA 1
ATOM 671 C C . SER A 1 77 ? 12.726 -2.920 -10.848 1.00 84.00 77 SER A C 1
ATOM 673 O O . SER A 1 77 ? 12.949 -3.390 -9.734 1.00 84.00 77 SER A O 1
ATOM 675 N N . VAL A 1 78 ? 11.869 -1.909 -11.040 1.00 83.88 78 VAL A N 1
ATOM 676 C CA . VAL A 1 78 ? 11.127 -1.248 -9.956 1.00 83.88 78 VAL A CA 1
ATOM 677 C C . VAL A 1 78 ? 10.233 -2.257 -9.240 1.00 83.88 78 VAL A C 1
ATOM 679 O O . VAL A 1 78 ? 10.244 -2.343 -8.014 1.00 83.88 78 VAL A O 1
ATOM 682 N N . LYS A 1 79 ? 9.488 -3.066 -10.002 1.00 87.56 79 LYS A N 1
ATOM 683 C CA . LYS A 1 79 ? 8.591 -4.082 -9.447 1.00 87.56 79 LYS A CA 1
ATOM 684 C C . LYS A 1 79 ? 9.355 -5.130 -8.636 1.00 87.56 79 LYS A C 1
ATOM 686 O O . LYS A 1 79 ? 8.935 -5.454 -7.530 1.00 87.56 79 LYS A O 1
ATOM 691 N N . SER A 1 80 ? 10.475 -5.622 -9.160 1.00 87.69 80 SER A N 1
ATOM 692 C CA . SER A 1 80 ? 11.315 -6.619 -8.483 1.00 87.69 80 SER A CA 1
ATOM 693 C C . SER A 1 80 ? 11.882 -6.071 -7.175 1.00 87.69 80 SER A C 1
ATOM 695 O O . SER A 1 80 ? 11.838 -6.752 -6.154 1.00 87.69 80 SER A O 1
ATOM 697 N N . TRP A 1 81 ? 12.330 -4.813 -7.179 1.00 86.19 81 TRP A N 1
ATOM 698 C CA . TRP A 1 81 ? 12.815 -4.143 -5.976 1.00 86.19 81 TRP A CA 1
ATOM 699 C C . TRP A 1 81 ? 11.719 -3.983 -4.912 1.00 86.19 81 TRP A C 1
ATOM 701 O O . TRP A 1 81 ? 11.948 -4.310 -3.751 1.00 86.19 81 TRP A O 1
ATOM 711 N N . ILE A 1 82 ? 10.509 -3.554 -5.298 1.00 88.00 82 ILE A N 1
ATOM 712 C CA . ILE A 1 82 ? 9.374 -3.429 -4.365 1.00 88.00 82 ILE A CA 1
ATOM 713 C C . ILE A 1 82 ? 9.008 -4.796 -3.771 1.00 88.00 82 ILE A C 1
ATOM 715 O O . ILE A 1 82 ? 8.772 -4.897 -2.570 1.00 88.00 82 ILE A O 1
ATOM 719 N N . VAL A 1 83 ? 8.985 -5.859 -4.583 1.00 88.81 83 VAL A N 1
ATOM 720 C CA . VAL A 1 83 ? 8.698 -7.221 -4.101 1.00 88.81 83 VAL A CA 1
ATOM 721 C C . VAL A 1 83 ? 9.770 -7.696 -3.120 1.00 88.81 83 VAL A C 1
ATOM 723 O O . VAL A 1 83 ? 9.423 -8.208 -2.057 1.00 88.81 83 VAL A O 1
ATOM 726 N N . ALA A 1 84 ? 11.051 -7.488 -3.436 1.00 88.56 84 ALA A N 1
ATOM 727 C CA . ALA A 1 84 ? 12.154 -7.824 -2.540 1.00 88.56 84 ALA A CA 1
ATOM 728 C C . ALA A 1 84 ? 12.060 -7.052 -1.215 1.00 88.56 84 ALA A C 1
ATOM 730 O O . ALA A 1 84 ? 12.217 -7.641 -0.148 1.00 88.56 84 ALA A O 1
ATOM 731 N N . TRP A 1 85 ? 11.726 -5.760 -1.265 1.00 85.88 85 TRP A N 1
ATOM 732 C CA . TRP A 1 85 ? 11.474 -4.957 -0.071 1.00 85.88 85 TRP A CA 1
ATOM 733 C C . TRP A 1 85 ? 10.335 -5.528 0.781 1.00 85.88 85 TRP A C 1
ATOM 735 O O . TRP A 1 85 ? 10.511 -5.713 1.984 1.00 85.88 85 TRP A O 1
ATOM 745 N N . CYS A 1 86 ? 9.188 -5.844 0.172 1.00 88.00 86 CYS A N 1
ATOM 746 C CA . CYS A 1 86 ? 8.059 -6.439 0.886 1.00 88.00 86 CYS A CA 1
ATOM 747 C C . CYS A 1 86 ? 8.433 -7.783 1.529 1.00 88.00 86 CYS A C 1
ATOM 749 O O . CYS A 1 86 ? 8.035 -8.040 2.661 1.00 88.00 86 CYS A O 1
ATOM 751 N N . ALA A 1 87 ? 9.214 -8.621 0.840 1.00 87.75 87 ALA A N 1
ATOM 752 C CA . ALA A 1 87 ? 9.697 -9.886 1.388 1.00 87.75 87 ALA A CA 1
ATOM 753 C C . ALA A 1 87 ? 10.607 -9.661 2.606 1.00 87.75 87 ALA A C 1
ATOM 755 O O . ALA A 1 87 ? 10.377 -10.257 3.652 1.00 87.75 87 ALA A O 1
ATOM 756 N N . ILE A 1 88 ? 11.580 -8.752 2.503 1.00 86.00 88 ILE A N 1
ATOM 757 C CA . ILE A 1 88 ? 12.479 -8.389 3.609 1.00 86.00 88 ILE A CA 1
ATOM 758 C C . ILE A 1 88 ? 11.684 -7.850 4.802 1.00 86.00 88 ILE A C 1
ATOM 760 O O . ILE A 1 88 ? 11.913 -8.280 5.928 1.00 86.00 88 ILE A O 1
ATOM 764 N N . TYR A 1 89 ? 10.735 -6.942 4.566 1.00 85.25 89 TYR A N 1
ATOM 765 C CA . TYR A 1 89 ? 9.894 -6.385 5.624 1.00 85.25 89 TYR A CA 1
ATOM 766 C C . TYR A 1 89 ? 9.080 -7.476 6.335 1.00 85.25 89 TYR A C 1
ATOM 768 O O . TYR A 1 89 ? 9.088 -7.546 7.559 1.00 85.25 89 TYR A O 1
ATOM 776 N N . ASN A 1 90 ? 8.440 -8.369 5.575 1.00 84.56 90 ASN A N 1
ATOM 777 C CA . ASN A 1 90 ? 7.620 -9.444 6.136 1.00 84.56 90 ASN A CA 1
ATOM 778 C C . ASN A 1 90 ? 8.434 -10.534 6.854 1.00 84.56 90 ASN A C 1
ATOM 780 O O . ASN A 1 90 ? 7.880 -11.213 7.713 1.00 84.56 90 ASN A O 1
ATOM 784 N N . LEU A 1 91 ? 9.704 -10.732 6.482 1.00 84.25 91 LEU A N 1
ATOM 785 C CA . LEU A 1 91 ? 10.590 -11.735 7.085 1.00 84.25 91 LEU A CA 1
ATOM 786 C C . LEU A 1 91 ? 11.344 -11.215 8.313 1.00 84.25 91 LEU A C 1
ATOM 788 O O . LEU A 1 91 ? 11.590 -11.986 9.233 1.00 84.25 91 LEU A O 1
ATOM 792 N N . LEU A 1 92 ? 11.761 -9.945 8.309 1.00 77.50 92 LEU A N 1
ATOM 793 C CA . LEU A 1 92 ? 12.657 -9.391 9.333 1.00 77.50 92 LEU A CA 1
ATOM 794 C C . LEU A 1 92 ? 11.964 -8.489 10.356 1.00 77.50 92 LEU A C 1
ATOM 796 O O . LEU A 1 92 ? 12.527 -8.255 11.421 1.00 77.50 92 LEU A O 1
ATOM 800 N N . TRP A 1 93 ? 10.802 -7.926 10.024 1.00 65.75 93 TRP A N 1
ATOM 801 C CA . TRP A 1 93 ? 10.160 -6.869 10.816 1.00 65.75 93 TRP A CA 1
ATOM 802 C C . TRP A 1 93 ? 8.739 -7.204 11.274 1.00 65.75 93 TRP A C 1
ATOM 804 O O . TRP A 1 93 ? 8.011 -6.305 11.696 1.00 65.75 93 TRP A O 1
ATOM 814 N N . ARG A 1 94 ? 8.355 -8.480 11.194 1.00 54.31 94 ARG A N 1
ATOM 815 C CA . ARG A 1 94 ? 7.079 -8.979 11.707 1.00 54.31 94 ARG A CA 1
ATOM 816 C C . ARG A 1 94 ? 7.209 -9.486 13.137 1.00 54.31 94 ARG A C 1
ATOM 818 O O . ARG A 1 94 ? 8.252 -10.105 13.436 1.00 54.31 94 ARG A O 1
#

Radius of gyration: 15.71 Å; Cα contacts (8 Å, |Δi|>4): 50; chains: 1; bounding box: 42×26×32 Å

Foldseek 3Di:
DVVLLVVVVVVVVVDPDLDAAEDAPPPVNVVNCVVVVGHYDHDPDDPCVVVVVVVVVVVVVVVVCVVDPPPPDDPVNVVVVVVVVVVCCVVPPD

Nearest PDB structures (foldseek):
  3o4n-assembly1_B  TM=5.862E-01  e=1.671E-01  Rous sarcoma virus
  3i3w-assembly1_B  TM=5.387E-01  e=1.990E+00  Francisella tularensis subsp. tularensis
  3nf9-assembly1_A  TM=5.067E-01  e=2.284E+00  Human immunodeficiency virus 1
  4ahu-assembly1_A  TM=5.320E-01  e=3.222E+00  Human immunodeficiency virus
  3mmz-assembly1_A  TM=4.739E-01  e=4.244E+00  Streptomyces avermitilis MA-4680 = NBRC 14893

Mean predicted aligned error: 7.25 Å

Solvent-accessible surface area (backbone atoms only — not comparable to full-atom values): 5695 Å² total; per-residue (Å²): 94,66,65,50,38,54,49,51,52,61,51,47,78,73,43,99,61,90,66,78,41,81,37,62,91,51,70,52,52,58,55,30,34,62,74,68,74,50,58,66,46,79,56,91,75,63,82,61,51,59,60,51,50,51,52,50,53,52,49,50,52,54,57,68,40,64,88,55,66,59,88,85,66,46,73,68,55,54,51,51,50,54,51,52,48,53,51,50,46,64,72,73,72,108

Secondary structure (DSSP, 8-state):
-HHHHHHHHHHHTT-SS-PPEEE-S-HHHHHHHHHHT--EEE-SSSTTHHHHHHHHHHHHHHHHSTT-S-TT--HHHHHHHHHHHHHHHHHH--

Sequence (94 aa):
PLDAIYFLRKMLDRCENKPLILVDKGPWYRWALKRLGLEYDNQRFGERNVIEQWYSLLKSRLKIFWKRFPYHSSLPSVKSWIVAWCAIYNLLWR

pLDDT: mean 81.08, std 9.56, range [53.78, 91.38]